Protein AF-A0A924KLZ0-F1 (afdb_monomer_lite)

Foldseek 3Di:
DDDPDPQQFCLVVLLCCVCVVVQFDSQLSVVQCVVQGRQLRVQLVVLVVVVVVVLVPDDPVVVVVDDSSVSSLRSQLVVLVVCVVPAVVVVHQPPHSNVLSSLLSCQVVLVVVCVPPVPVSVVSPPPVCVRPPCSNVVGGD

Structure (mmCIF, N/CA/C/O backbone):
data_AF-A0A924KLZ0-F1
#
_entry.id   AF-A0A924KLZ0-F1
#
loop_
_atom_site.group_PDB
_atom_site.id
_atom_site.type_symbol
_atom_site.label_atom_id
_atom_site.label_alt_id
_atom_site.label_comp_id
_atom_site.label_asym_id
_atom_site.label_entity_id
_atom_site.label_seq_id
_atom_site.pdbx_PDB_ins_code
_atom_site.Cartn_x
_atom_site.Cartn_y
_atom_site.Cartn_z
_atom_site.occupancy
_atom_site.B_iso_or_equiv
_atom_site.auth_seq_id
_atom_site.auth_comp_id
_atom_site.auth_asym_id
_atom_site.auth_atom_id
_atom_site.pdbx_PDB_model_num
ATOM 1 N N . MET A 1 1 ? -7.169 -0.833 -34.970 1.00 36.47 1 MET A N 1
ATOM 2 C CA . MET A 1 1 ? -7.835 -1.733 -34.006 1.00 36.47 1 MET A CA 1
ATOM 3 C C . MET A 1 1 ? -6.754 -2.266 -33.076 1.00 36.47 1 MET A C 1
ATOM 5 O O . MET A 1 1 ? -5.981 -3.109 -33.501 1.00 36.47 1 MET A O 1
ATOM 9 N N . PHE A 1 2 ? -6.597 -1.685 -31.884 1.00 41.25 2 PHE A N 1
ATOM 10 C CA . PHE A 1 2 ? -5.582 -2.121 -30.919 1.00 41.25 2 PHE A CA 1
ATOM 11 C C . PHE A 1 2 ? -6.181 -3.226 -30.055 1.00 41.25 2 PHE A C 1
ATOM 13 O O . PHE A 1 2 ? -7.202 -3.014 -29.403 1.00 41.25 2 PHE A O 1
ATOM 20 N N . GLY A 1 3 ? -5.589 -4.417 -30.133 1.00 41.12 3 GLY A N 1
ATOM 21 C CA . GLY A 1 3 ? -6.040 -5.589 -29.400 1.00 41.12 3 GLY A CA 1
ATOM 22 C C . GLY A 1 3 ? -6.076 -5.314 -27.901 1.00 41.12 3 GLY A C 1
ATOM 23 O O . GLY A 1 3 ? -5.118 -4.789 -27.336 1.00 41.12 3 GLY A O 1
ATOM 24 N N . PHE A 1 4 ? -7.189 -5.692 -27.274 1.00 47.84 4 PHE A N 1
ATOM 25 C CA . PHE A 1 4 ? -7.296 -5.894 -25.835 1.00 47.84 4 PHE A CA 1
ATOM 26 C C . PHE A 1 4 ? -6.318 -7.008 -25.436 1.00 47.84 4 PHE A C 1
ATOM 28 O O . PHE A 1 4 ? -6.688 -8.176 -25.327 1.00 47.84 4 PHE A O 1
ATOM 35 N N . GLY A 1 5 ? -5.041 -6.656 -25.281 1.00 52.78 5 GLY A N 1
ATOM 36 C CA . GLY A 1 5 ? -4.083 -7.488 -24.570 1.00 52.78 5 GLY A CA 1
ATOM 37 C C . GLY A 1 5 ? -4.621 -7.692 -23.160 1.00 52.78 5 GLY A C 1
ATOM 38 O O . GLY A 1 5 ? -5.056 -6.727 -22.527 1.00 52.78 5 GLY A O 1
ATOM 39 N N . LYS A 1 6 ? -4.669 -8.947 -22.699 1.00 57.19 6 LYS A N 1
ATOM 40 C CA . LYS A 1 6 ? -5.040 -9.264 -21.315 1.00 57.19 6 LYS A CA 1
ATOM 41 C C . LYS A 1 6 ? -4.269 -8.329 -20.390 1.00 57.19 6 LYS A C 1
ATOM 43 O O . LYS A 1 6 ? -3.055 -8.193 -20.546 1.00 57.19 6 LYS A O 1
ATOM 48 N N . LYS A 1 7 ? -4.982 -7.676 -19.466 1.00 58.88 7 LYS A N 1
ATOM 49 C CA . LYS A 1 7 ? -4.312 -6.897 -18.433 1.00 58.88 7 LYS A CA 1
ATOM 50 C C . LYS A 1 7 ? -3.346 -7.838 -17.702 1.00 58.88 7 LYS A C 1
ATOM 52 O O . LYS A 1 7 ? -3.735 -8.973 -17.412 1.00 58.88 7 LYS A O 1
ATOM 57 N N . PRO A 1 8 ? -2.111 -7.398 -17.471 1.00 63.00 8 PRO A N 1
ATOM 58 C CA . PRO A 1 8 ? -1.143 -8.176 -16.727 1.00 63.00 8 PRO A CA 1
ATOM 59 C C . PRO A 1 8 ? -1.695 -8.437 -15.328 1.00 63.00 8 PRO A C 1
ATOM 61 O O . PRO A 1 8 ? -2.195 -7.520 -14.676 1.00 63.00 8 PRO A O 1
ATOM 64 N N . ASP A 1 9 ? -1.671 -9.701 -14.922 1.00 76.19 9 ASP A N 1
ATOM 65 C CA . ASP A 1 9 ? -2.235 -10.177 -13.665 1.00 76.19 9 ASP A CA 1
ATOM 66 C C . ASP A 1 9 ? -1.101 -10.751 -12.821 1.00 76.19 9 ASP A C 1
ATOM 68 O O . ASP A 1 9 ? -0.681 -11.888 -13.028 1.00 76.19 9 ASP A O 1
ATOM 72 N N . HIS A 1 10 ? -0.602 -9.933 -11.896 1.00 86.31 10 HIS A N 1
ATOM 73 C CA . HIS A 1 10 ? 0.486 -10.291 -10.979 1.00 86.31 10 HIS A CA 1
ATOM 74 C C . HIS A 1 10 ? -0.054 -10.710 -9.608 1.00 86.31 10 HIS A C 1
ATOM 76 O O . HIS A 1 10 ? 0.657 -10.672 -8.608 1.00 86.31 10 HIS A O 1
ATOM 82 N N . PHE A 1 11 ? -1.343 -11.064 -9.525 1.00 88.88 11 PHE A N 1
ATOM 83 C CA . PHE A 1 11 ? -2.020 -11.317 -8.254 1.00 88.88 11 PHE A CA 1
ATOM 84 C C . PHE A 1 11 ? -1.352 -12.428 -7.441 1.00 88.88 11 PHE A C 1
ATOM 86 O O . PHE A 1 11 ? -1.221 -12.279 -6.233 1.00 88.88 11 PHE A O 1
ATOM 93 N N . ALA A 1 12 ? -0.938 -13.526 -8.082 1.00 90.94 12 ALA A N 1
ATOM 94 C CA . ALA A 1 12 ? -0.298 -14.644 -7.389 1.00 90.94 12 ALA A CA 1
ATOM 95 C C . ALA A 1 12 ? 1.040 -14.227 -6.760 1.00 90.94 12 ALA A C 1
ATOM 97 O O . ALA A 1 12 ? 1.240 -14.456 -5.572 1.00 90.94 12 ALA A O 1
ATOM 98 N N . ASP A 1 13 ? 1.888 -13.529 -7.517 1.00 91.31 13 ASP A N 1
ATOM 99 C CA . ASP A 1 13 ? 3.202 -13.075 -7.049 1.00 91.31 13 ASP A CA 1
ATOM 100 C C . ASP A 1 13 ? 3.072 -12.016 -5.942 1.00 91.31 13 ASP A C 1
ATOM 102 O O . ASP A 1 13 ? 3.777 -12.051 -4.935 1.00 91.31 13 ASP A O 1
ATOM 106 N N . LEU A 1 14 ? 2.118 -11.089 -6.084 1.00 92.12 14 LEU A N 1
ATOM 107 C CA . LEU A 1 14 ? 1.805 -10.093 -5.054 1.00 92.12 14 LEU A CA 1
ATOM 108 C C . LEU A 1 14 ? 1.242 -10.742 -3.785 1.00 92.12 14 LEU A C 1
ATOM 110 O O . LEU A 1 14 ? 1.518 -10.276 -2.681 1.00 92.12 14 LEU A O 1
ATOM 114 N N . MET A 1 15 ? 0.449 -11.804 -3.935 1.00 94.69 15 MET A N 1
ATOM 115 C CA . MET A 1 15 ? -0.098 -12.559 -2.813 1.00 94.69 15 MET A CA 1
ATOM 116 C C . MET A 1 15 ? 1.007 -13.321 -2.079 1.00 94.69 15 MET A C 1
ATOM 118 O O . MET A 1 15 ? 1.058 -13.254 -0.855 1.00 94.69 15 MET A O 1
ATOM 122 N N . GLU A 1 16 ? 1.904 -13.991 -2.807 1.00 94.19 16 GLU A N 1
ATOM 123 C CA . GLU A 1 16 ? 3.090 -14.641 -2.239 1.00 94.19 16 GLU A CA 1
ATOM 124 C C . GLU A 1 16 ? 3.957 -13.620 -1.492 1.00 94.19 16 GLU A C 1
ATOM 126 O O . GLU A 1 16 ? 4.309 -13.832 -0.333 1.00 94.19 16 GLU A O 1
ATOM 131 N N . HIS A 1 17 ? 4.234 -12.465 -2.105 1.00 93.94 17 HIS A N 1
ATOM 132 C CA . HIS A 1 17 ? 5.022 -11.407 -1.471 1.00 93.94 17 HIS A CA 1
ATOM 133 C C . HIS A 1 17 ? 4.378 -10.906 -0.173 1.00 93.94 17 HIS A C 1
ATOM 135 O O . HIS A 1 17 ? 5.042 -10.844 0.861 1.00 93.94 17 HIS A O 1
ATOM 141 N N . LEU A 1 18 ? 3.079 -10.596 -0.189 1.00 94.50 18 LEU A N 1
ATOM 142 C CA . LEU A 1 18 ? 2.374 -10.133 1.007 1.00 94.50 18 LEU A CA 1
ATOM 143 C C . LEU A 1 18 ? 2.322 -11.197 2.105 1.00 94.50 18 LEU A C 1
ATOM 145 O O . LEU A 1 18 ? 2.549 -10.880 3.269 1.00 94.50 18 LEU A O 1
ATOM 149 N N . VAL A 1 19 ? 2.009 -12.443 1.757 1.00 95.75 19 VAL A N 1
ATOM 150 C CA . VAL A 1 19 ? 1.768 -13.491 2.752 1.00 95.75 19 VAL A CA 1
ATOM 151 C C . VAL A 1 19 ? 3.066 -14.102 3.255 1.00 95.75 19 VAL A C 1
ATOM 153 O O . VAL A 1 19 ? 3.286 -14.159 4.460 1.00 95.75 19 VAL A O 1
ATOM 156 N N . GLU A 1 20 ? 3.926 -14.560 2.353 1.00 92.81 20 GLU A N 1
ATOM 157 C CA . GLU A 1 20 ? 5.097 -15.356 2.718 1.00 92.81 20 GLU A CA 1
ATOM 158 C C . GLU A 1 20 ? 6.291 -14.485 3.096 1.00 92.81 20 GLU A C 1
ATOM 160 O O . GLU A 1 20 ? 7.034 -14.829 4.013 1.00 92.81 20 GLU A O 1
ATOM 165 N N . ARG A 1 21 ? 6.476 -13.346 2.416 1.00 88.31 21 ARG A N 1
ATOM 166 C CA . ARG A 1 21 ? 7.637 -12.475 2.660 1.00 88.31 21 ARG A CA 1
ATOM 167 C C . ARG A 1 21 ? 7.343 -11.397 3.687 1.00 88.31 21 ARG A C 1
ATOM 169 O O . ARG A 1 21 ? 8.140 -11.200 4.598 1.00 88.31 21 ARG A O 1
ATOM 176 N N . ALA A 1 22 ? 6.211 -10.711 3.548 1.00 90.38 22 ALA A N 1
ATOM 177 C CA . ALA A 1 22 ? 5.818 -9.663 4.484 1.00 90.38 22 ALA A CA 1
ATOM 178 C C . ALA A 1 22 ? 5.084 -10.204 5.725 1.00 90.38 22 ALA A C 1
ATOM 180 O O . ALA A 1 22 ? 4.872 -9.445 6.666 1.00 90.38 22 ALA A O 1
ATOM 181 N N . GLY A 1 23 ? 4.699 -11.487 5.752 1.00 94.62 23 GLY A N 1
ATOM 182 C CA . GLY A 1 23 ? 4.027 -12.117 6.898 1.00 94.62 23 GLY A CA 1
ATOM 183 C C . GLY A 1 23 ? 2.570 -11.683 7.080 1.00 94.62 23 GLY A C 1
ATOM 184 O O . GLY A 1 23 ? 2.014 -11.790 8.171 1.00 94.62 23 GLY A O 1
ATOM 185 N N . MET A 1 24 ? 1.941 -11.115 6.049 1.00 97.31 24 MET A N 1
ATOM 186 C CA . MET A 1 24 ? 0.565 -10.635 6.121 1.00 97.31 24 MET A CA 1
ATOM 187 C C . MET A 1 24 ? -0.400 -11.819 6.090 1.00 97.31 24 MET A C 1
ATOM 189 O O . MET A 1 24 ? -0.347 -12.675 5.209 1.00 97.31 24 MET A O 1
ATOM 193 N N . ARG A 1 25 ? -1.366 -11.862 7.004 1.00 98.00 25 ARG A N 1
ATOM 194 C CA . ARG A 1 25 ? -2.374 -12.926 6.995 1.00 98.00 25 ARG A CA 1
ATOM 195 C C . ARG A 1 25 ? -3.183 -12.866 5.702 1.00 98.00 25 ARG A C 1
ATOM 197 O O . ARG A 1 25 ? -3.683 -11.808 5.307 1.00 98.00 25 ARG A O 1
ATOM 204 N N . SER A 1 26 ? -3.404 -14.030 5.092 1.00 97.12 26 SER A N 1
ATOM 205 C CA . SER A 1 26 ? -3.993 -14.156 3.752 1.00 97.12 26 SER A CA 1
ATOM 206 C C . SER A 1 26 ? -5.352 -13.467 3.598 1.00 97.12 26 SER A C 1
ATOM 208 O O . SER A 1 26 ? -5.660 -12.972 2.520 1.00 97.12 26 SER A O 1
ATOM 210 N N . ARG A 1 27 ? -6.155 -13.382 4.668 1.00 97.50 27 ARG A N 1
ATOM 211 C CA . ARG A 1 27 ? -7.441 -12.663 4.671 1.00 97.50 27 ARG A CA 1
ATOM 212 C C . ARG A 1 27 ? -7.281 -11.194 4.259 1.00 97.50 27 ARG A C 1
ATOM 214 O O . ARG A 1 27 ? -8.018 -10.725 3.397 1.00 97.50 27 ARG A O 1
ATOM 221 N N . TYR A 1 28 ? -6.319 -10.488 4.848 1.00 98.00 28 TYR A N 1
ATOM 222 C CA . TYR A 1 28 ? -6.104 -9.062 4.591 1.00 98.00 28 TYR A CA 1
ATOM 223 C C . TYR A 1 28 ? -5.379 -8.832 3.265 1.00 98.00 28 TYR A C 1
ATOM 225 O O . TYR A 1 28 ? -5.770 -7.946 2.505 1.00 98.00 28 TYR A O 1
ATOM 233 N N . ALA A 1 29 ? -4.386 -9.672 2.949 1.00 97.31 29 ALA A N 1
ATOM 234 C CA . ALA A 1 29 ? -3.696 -9.631 1.661 1.00 97.31 29 ALA A CA 1
ATOM 235 C C . ALA A 1 29 ? -4.679 -9.844 0.496 1.00 97.31 29 ALA A C 1
ATOM 237 O O . ALA A 1 29 ? -4.739 -9.039 -0.432 1.00 97.31 29 ALA A O 1
ATOM 238 N N . SER A 1 30 ? -5.526 -10.874 0.589 1.00 97.12 30 SER A N 1
ATOM 239 C CA . SER A 1 30 ? -6.543 -11.168 -0.421 1.00 97.12 30 SER A CA 1
ATOM 240 C C . SER A 1 30 ? -7.574 -10.047 -0.534 1.00 97.12 30 SER A C 1
ATOM 242 O O . SER A 1 30 ? -7.875 -9.630 -1.649 1.00 97.12 30 SER A O 1
ATOM 244 N N . ALA A 1 31 ? -8.077 -9.512 0.585 1.00 97.81 31 ALA A N 1
ATOM 245 C CA . ALA A 1 31 ? -9.031 -8.405 0.560 1.00 97.81 31 ALA A CA 1
ATOM 246 C C . ALA A 1 31 ? -8.467 -7.183 -0.184 1.00 97.81 31 ALA A C 1
ATOM 248 O O . ALA A 1 31 ? -9.128 -6.641 -1.071 1.00 97.81 31 ALA A O 1
ATOM 249 N N . PHE A 1 32 ? -7.230 -6.788 0.129 1.00 98.00 32 PHE A N 1
ATOM 250 C CA . PHE A 1 32 ? -6.551 -5.676 -0.532 1.00 98.00 32 PHE A CA 1
ATOM 251 C C . PHE A 1 32 ? -6.328 -5.928 -2.024 1.00 98.00 32 PHE A C 1
ATOM 253 O O . PHE A 1 32 ? -6.711 -5.107 -2.858 1.00 98.00 32 PHE A O 1
ATOM 260 N N . LEU A 1 33 ? -5.745 -7.078 -2.37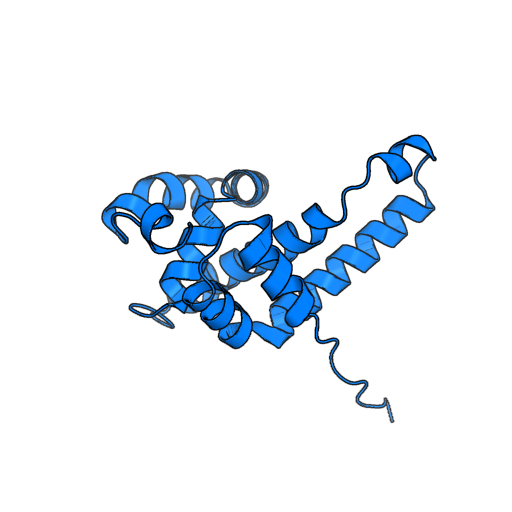4 1.00 96.44 33 LEU A N 1
ATOM 261 C CA . LEU A 1 33 ? -5.441 -7.393 -3.766 1.00 96.44 33 LEU A CA 1
ATOM 262 C C . LEU A 1 33 ? -6.705 -7.587 -4.601 1.00 96.44 33 LEU A C 1
ATOM 264 O O . LEU A 1 33 ? -6.696 -7.243 -5.773 1.00 96.44 33 LEU A O 1
ATOM 268 N N . LEU A 1 34 ? -7.805 -8.097 -4.041 1.00 95.94 34 LEU A N 1
ATOM 269 C CA . LEU A 1 34 ? -9.074 -8.202 -4.766 1.00 95.94 34 LEU A CA 1
ATOM 270 C C . LEU A 1 34 ? -9.713 -6.830 -4.995 1.00 95.94 34 LEU A C 1
ATOM 272 O O . LEU A 1 34 ? -10.264 -6.598 -6.070 1.00 95.94 34 LEU A O 1
ATOM 276 N N . ALA A 1 35 ? -9.614 -5.918 -4.023 1.00 96.75 35 ALA A N 1
ATOM 277 C CA . ALA A 1 35 ? -10.123 -4.556 -4.166 1.00 96.75 35 ALA A CA 1
ATOM 278 C C . ALA A 1 35 ? -9.348 -3.748 -5.222 1.00 96.75 35 ALA A C 1
ATOM 280 O O . ALA A 1 35 ? -9.947 -2.937 -5.926 1.00 96.75 35 ALA A O 1
ATOM 281 N N . TYR A 1 36 ? -8.040 -3.996 -5.364 1.00 96.06 36 TYR A N 1
ATOM 282 C CA . TYR A 1 36 ? -7.142 -3.178 -6.188 1.00 96.06 36 TYR A CA 1
ATOM 283 C C . TYR A 1 36 ? -6.355 -3.949 -7.254 1.00 96.06 36 TYR A C 1
ATOM 285 O O . TYR A 1 36 ? -5.320 -3.475 -7.723 1.00 96.06 36 TYR A O 1
ATOM 293 N N . LYS A 1 37 ? -6.835 -5.128 -7.656 1.00 90.88 37 LYS A N 1
ATOM 294 C CA . LYS A 1 37 ? -6.107 -6.094 -8.497 1.00 90.88 37 LYS A CA 1
ATOM 295 C C . LYS A 1 37 ? -5.419 -5.470 -9.712 1.00 90.88 37 LYS A C 1
ATOM 297 O O . LYS A 1 37 ? -4.212 -5.629 -9.906 1.00 90.88 37 LYS A O 1
ATOM 302 N N . ASP A 1 38 ? -6.202 -4.759 -10.517 1.00 90.88 38 ASP A N 1
ATOM 303 C CA . ASP A 1 38 ? -5.734 -4.152 -11.762 1.00 90.88 38 ASP A CA 1
ATOM 304 C C . ASP A 1 38 ? -4.737 -3.013 -11.497 1.00 90.88 38 ASP A C 1
ATOM 306 O O . ASP A 1 38 ? -3.749 -2.872 -12.219 1.00 90.88 38 ASP A O 1
ATOM 310 N N . ASP A 1 39 ? -4.976 -2.212 -10.458 1.00 93.69 39 ASP A N 1
ATOM 311 C CA . ASP A 1 39 ? -4.162 -1.035 -10.153 1.00 93.69 39 ASP A CA 1
ATOM 312 C C . ASP A 1 39 ? -2.799 -1.419 -9.570 1.00 93.69 39 ASP A C 1
ATOM 314 O O . ASP A 1 39 ? -1.778 -0.873 -9.995 1.00 93.69 39 ASP A O 1
ATOM 318 N N . VAL A 1 40 ? -2.752 -2.385 -8.643 1.00 92.94 40 VAL A N 1
ATOM 319 C CA . VAL A 1 40 ? -1.480 -2.879 -8.085 1.00 92.94 40 VAL A CA 1
ATOM 320 C C . VAL A 1 40 ? -0.652 -3.544 -9.181 1.00 92.94 40 VAL A C 1
ATOM 322 O O . VAL A 1 40 ? 0.534 -3.243 -9.314 1.00 92.94 40 VAL A O 1
ATOM 325 N N . SER A 1 41 ? -1.275 -4.379 -10.020 1.00 90.62 41 SER A N 1
ATOM 326 C CA . SER A 1 41 ? -0.578 -5.049 -11.126 1.00 90.62 41 SER A CA 1
ATOM 327 C C . SER A 1 41 ? 0.009 -4.039 -12.114 1.00 90.62 41 SER A C 1
ATOM 329 O O . SER A 1 41 ? 1.154 -4.176 -12.540 1.00 90.62 41 SER A O 1
ATOM 331 N N . LYS A 1 42 ? -0.732 -2.969 -12.430 1.00 91.50 42 LYS A N 1
ATOM 332 C CA . LYS A 1 42 ? -0.235 -1.888 -13.287 1.00 91.50 42 LYS A CA 1
ATOM 333 C C . LYS A 1 42 ? 0.964 -1.164 -12.666 1.00 91.50 42 LYS A C 1
ATOM 335 O O . LYS A 1 42 ? 1.943 -0.906 -13.363 1.00 91.50 42 LYS A O 1
ATOM 340 N N . ARG A 1 43 ? 0.912 -0.849 -11.369 1.00 91.44 43 ARG A N 1
ATOM 341 C CA . ARG A 1 43 ? 2.028 -0.198 -10.657 1.00 91.44 43 ARG A CA 1
ATOM 342 C C . ARG A 1 43 ? 3.268 -1.075 -10.610 1.00 91.44 43 ARG A C 1
ATOM 344 O O . ARG A 1 43 ? 4.367 -0.558 -10.789 1.00 91.44 43 ARG A O 1
ATOM 351 N N . PHE A 1 44 ? 3.086 -2.377 -10.404 1.00 92.25 44 PHE A N 1
ATOM 352 C CA . PHE A 1 44 ? 4.173 -3.344 -10.447 1.00 92.25 44 PHE A CA 1
ATOM 353 C C . PHE A 1 44 ? 4.870 -3.312 -11.809 1.00 92.25 44 PHE A C 1
ATOM 355 O O . PHE A 1 44 ? 6.078 -3.115 -11.871 1.00 92.25 44 PHE A O 1
ATOM 362 N N . GLU A 1 45 ? 4.118 -3.367 -12.910 1.00 90.88 45 GLU A N 1
ATOM 363 C CA . GLU A 1 45 ? 4.717 -3.263 -14.243 1.00 90.88 45 GLU A CA 1
ATOM 364 C C . GLU A 1 45 ? 5.444 -1.946 -14.501 1.00 90.88 45 GLU A C 1
ATOM 366 O O . GLU A 1 45 ? 6.495 -1.931 -15.141 1.00 90.88 45 GLU A O 1
ATOM 371 N N . GLU A 1 46 ? 4.863 -0.827 -14.068 1.00 89.06 46 GLU A N 1
ATOM 372 C CA . GLU A 1 46 ? 5.492 0.485 -14.207 1.00 89.06 46 GLU A CA 1
ATOM 373 C C . GLU A 1 46 ? 6.811 0.542 -13.427 1.00 89.06 46 GLU A C 1
ATOM 375 O O . GLU A 1 46 ? 7.799 1.075 -13.939 1.00 89.06 46 GLU A O 1
ATOM 380 N N . GLY A 1 47 ? 6.845 -0.042 -12.226 1.00 87.00 47 GLY A N 1
ATOM 381 C CA . GLY A 1 47 ? 8.053 -0.196 -11.421 1.00 87.00 47 GLY A CA 1
ATOM 382 C C . GLY A 1 47 ? 9.097 -1.076 -12.107 1.00 87.00 47 GLY A C 1
ATOM 383 O O . GLY A 1 47 ? 10.236 -0.643 -12.274 1.00 87.00 47 GLY A O 1
ATOM 384 N N . THR A 1 48 ? 8.697 -2.250 -12.597 1.00 88.88 48 THR A N 1
ATOM 385 C CA . THR A 1 48 ? 9.574 -3.181 -13.321 1.00 88.88 48 THR A CA 1
ATOM 386 C C . THR A 1 48 ? 10.176 -2.536 -14.565 1.00 88.88 48 THR A C 1
ATOM 388 O O . THR A 1 48 ? 11.393 -2.531 -14.719 1.00 88.88 48 THR A O 1
ATOM 391 N N . LYS A 1 49 ? 9.364 -1.883 -15.406 1.00 88.81 49 LYS A N 1
ATOM 392 C CA . LYS A 1 49 ? 9.848 -1.190 -16.615 1.00 88.81 49 LYS A CA 1
ATOM 393 C C . LYS A 1 49 ? 10.859 -0.088 -16.284 1.00 88.81 49 LYS A C 1
ATOM 395 O O . LYS A 1 49 ? 11.854 0.072 -16.990 1.00 88.81 49 LYS A O 1
ATOM 400 N N . ARG A 1 50 ? 10.630 0.682 -15.214 1.00 85.06 50 ARG A N 1
ATOM 401 C CA . ARG A 1 50 ? 11.575 1.722 -14.762 1.00 85.06 50 ARG A CA 1
ATOM 402 C C . ARG A 1 50 ? 12.870 1.125 -14.220 1.00 85.06 50 ARG A C 1
ATOM 404 O O . ARG A 1 50 ? 13.946 1.659 -14.497 1.00 85.06 50 ARG A O 1
ATOM 411 N N . ALA A 1 51 ? 12.772 0.031 -13.469 1.00 85.75 51 ALA A N 1
ATOM 412 C CA . ALA A 1 51 ? 13.930 -0.690 -12.963 1.00 85.75 51 ALA A CA 1
ATOM 413 C C . ALA A 1 51 ? 14.769 -1.250 -14.119 1.00 85.75 51 ALA A C 1
ATOM 415 O O . ALA A 1 51 ? 15.963 -0.985 -14.174 1.00 85.75 51 ALA A O 1
ATOM 416 N N . GLU A 1 52 ? 14.152 -1.912 -15.099 1.00 85.44 52 GLU A N 1
ATOM 417 C CA . GLU A 1 52 ? 14.827 -2.428 -16.298 1.00 85.44 52 GLU A CA 1
ATOM 418 C C . GLU A 1 52 ? 15.574 -1.331 -17.066 1.00 85.44 52 GLU A C 1
ATOM 420 O O . GLU A 1 52 ? 16.742 -1.503 -17.414 1.00 85.44 52 GLU A O 1
ATOM 425 N N . GLN A 1 53 ? 14.940 -0.174 -17.285 1.00 85.94 53 GLN A N 1
ATOM 426 C CA . GLN A 1 53 ? 15.576 0.970 -17.952 1.00 85.94 53 GLN A CA 1
ATOM 427 C C . GLN A 1 53 ? 16.776 1.505 -17.167 1.00 85.94 53 GLN A C 1
ATOM 429 O O . GLN A 1 53 ? 17.803 1.848 -17.752 1.00 85.94 53 GLN A O 1
ATOM 434 N N . THR A 1 54 ? 16.657 1.553 -15.840 1.00 83.50 54 THR A N 1
ATOM 435 C CA . THR A 1 54 ? 17.731 2.006 -14.952 1.00 83.50 54 THR A CA 1
ATOM 436 C C . THR A 1 54 ? 18.889 1.006 -14.955 1.00 83.50 54 THR A C 1
ATOM 438 O O . THR A 1 54 ? 20.049 1.399 -15.068 1.00 83.50 54 THR A O 1
ATOM 441 N N . LEU A 1 55 ? 18.585 -0.293 -14.903 1.00 85.19 55 LEU A N 1
ATOM 442 C CA . LEU A 1 55 ? 19.562 -1.380 -14.902 1.00 85.19 55 LEU A CA 1
ATOM 443 C C . LEU A 1 55 ? 20.296 -1.515 -16.237 1.00 85.19 55 LEU A C 1
ATOM 445 O O . LEU A 1 55 ? 21.492 -1.810 -16.233 1.00 85.19 55 LEU A O 1
ATOM 449 N N . ALA A 1 56 ? 19.629 -1.244 -17.362 1.00 83.19 56 ALA A N 1
ATOM 450 C CA . ALA A 1 56 ? 20.247 -1.248 -18.687 1.00 83.19 56 ALA A CA 1
ATOM 451 C C . ALA A 1 56 ? 21.407 -0.240 -18.807 1.00 83.19 56 ALA A C 1
ATOM 453 O O . ALA A 1 56 ? 22.359 -0.485 -19.546 1.00 83.19 56 ALA A O 1
ATOM 454 N N . GLY A 1 57 ? 21.348 0.871 -18.063 1.00 80.38 57 GLY A N 1
ATOM 455 C CA . GLY A 1 57 ? 22.425 1.862 -17.963 1.00 80.38 57 GLY A CA 1
ATOM 456 C C . GLY A 1 57 ? 23.344 1.693 -16.747 1.00 80.38 57 GLY A C 1
ATOM 457 O O . GLY A 1 57 ? 24.283 2.473 -16.587 1.00 80.38 57 GLY A O 1
ATOM 458 N N . ALA A 1 58 ? 23.079 0.719 -15.874 1.00 84.62 58 ALA A N 1
ATOM 459 C CA . ALA A 1 58 ? 23.785 0.555 -14.610 1.00 84.62 58 ALA A CA 1
ATOM 460 C C . ALA A 1 58 ? 25.082 -0.255 -14.757 1.00 84.62 58 ALA A C 1
ATOM 462 O O . ALA A 1 58 ? 25.229 -1.116 -15.625 1.00 84.62 58 ALA A O 1
ATOM 463 N N . SER A 1 59 ? 26.027 -0.013 -13.849 1.00 87.25 59 SER A N 1
ATOM 464 C CA . SER A 1 59 ? 27.222 -0.850 -13.723 1.00 87.25 59 SER A CA 1
ATOM 465 C C . SER A 1 59 ? 26.862 -2.276 -13.285 1.00 87.25 59 SER A C 1
ATOM 467 O O . SER A 1 59 ? 25.850 -2.512 -12.623 1.00 87.25 59 SER A O 1
ATOM 469 N N . ARG A 1 60 ? 27.742 -3.242 -13.570 1.00 78.81 60 ARG A N 1
ATOM 470 C CA . ARG A 1 60 ? 27.553 -4.645 -13.162 1.00 78.81 60 ARG A CA 1
ATOM 471 C C . ARG A 1 60 ? 27.359 -4.808 -11.648 1.00 78.81 60 ARG A C 1
ATOM 473 O O . ARG A 1 60 ? 26.560 -5.635 -11.230 1.00 78.81 60 ARG A O 1
ATOM 480 N N . LEU A 1 61 ? 28.047 -4.000 -10.835 1.00 78.12 61 LEU A N 1
ATOM 481 C CA . LEU A 1 61 ? 27.888 -4.004 -9.377 1.00 78.12 61 LEU A CA 1
ATOM 482 C C . LEU A 1 61 ? 26.472 -3.566 -8.966 1.00 78.12 61 LEU A C 1
ATOM 484 O O . LEU A 1 61 ? 25.847 -4.213 -8.136 1.00 78.12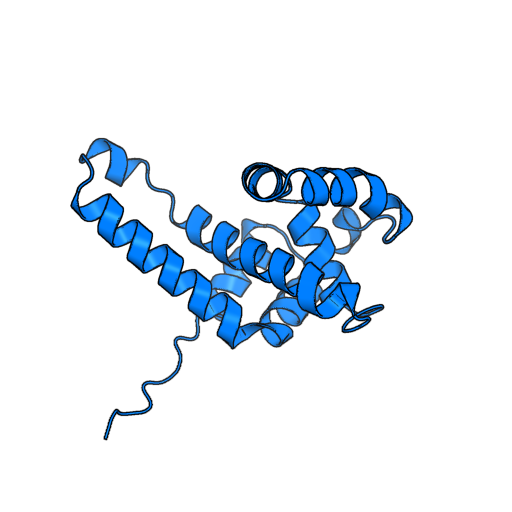 61 LEU A O 1
ATOM 488 N N . GLN A 1 62 ? 25.942 -2.504 -9.578 1.00 79.81 62 GLN A N 1
ATOM 489 C CA . GLN A 1 62 ? 24.584 -2.015 -9.310 1.00 79.81 62 GLN A CA 1
ATOM 490 C C . GLN A 1 62 ? 23.512 -3.026 -9.721 1.00 79.81 62 GLN A C 1
ATOM 492 O O . GLN A 1 62 ? 22.540 -3.199 -8.997 1.00 79.81 62 GLN A O 1
ATOM 497 N N . GLN A 1 63 ? 23.714 -3.741 -10.830 1.00 78.06 63 GLN A N 1
ATOM 498 C CA . GLN A 1 63 ? 22.803 -4.814 -11.235 1.00 78.06 63 GLN A CA 1
ATOM 499 C C . GLN A 1 63 ? 22.785 -5.975 -10.232 1.00 78.06 63 GLN A C 1
ATOM 501 O O . GLN A 1 63 ? 21.727 -6.532 -9.969 1.00 78.06 63 GLN A O 1
ATOM 506 N N . MET A 1 64 ? 23.933 -6.320 -9.636 1.00 76.62 64 MET A N 1
ATOM 507 C CA . MET A 1 64 ? 24.020 -7.379 -8.620 1.00 76.62 64 MET A CA 1
ATOM 508 C C . MET A 1 64 ? 23.420 -6.976 -7.265 1.00 76.62 64 MET A C 1
ATOM 510 O O . MET A 1 64 ? 23.051 -7.852 -6.491 1.00 76.62 64 MET A O 1
ATOM 514 N N . MET A 1 65 ? 23.335 -5.676 -6.973 1.00 79.88 65 MET A N 1
ATOM 515 C CA . MET A 1 65 ? 22.723 -5.152 -5.744 1.00 79.88 65 MET A CA 1
ATOM 516 C C . MET A 1 65 ? 21.219 -4.889 -5.880 1.00 79.88 65 MET A C 1
ATOM 518 O O . MET A 1 65 ? 20.575 -4.553 -4.891 1.00 79.88 65 MET A O 1
ATOM 522 N N . PHE A 1 66 ? 20.658 -5.005 -7.086 1.00 81.81 66 PHE A N 1
ATOM 523 C CA . PHE A 1 66 ? 19.239 -4.773 -7.310 1.00 81.81 66 PHE A CA 1
ATOM 524 C C . PHE A 1 66 ? 18.395 -5.839 -6.612 1.00 81.81 66 PHE A C 1
ATOM 526 O O . PHE A 1 66 ? 18.579 -7.034 -6.850 1.00 81.81 66 PHE A O 1
ATOM 533 N N . ASN A 1 67 ? 17.442 -5.402 -5.791 1.00 82.38 67 ASN A N 1
ATOM 534 C CA . ASN A 1 67 ? 16.503 -6.287 -5.127 1.00 82.3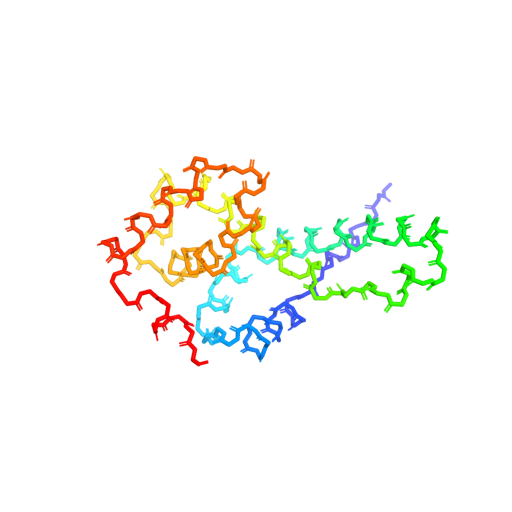8 67 ASN A CA 1
ATOM 535 C C . ASN A 1 67 ? 15.106 -6.164 -5.764 1.00 82.38 67 ASN A C 1
ATOM 537 O O . ASN A 1 67 ? 14.421 -5.164 -5.551 1.00 82.38 67 ASN A O 1
ATOM 541 N N . PRO A 1 68 ? 14.632 -7.190 -6.497 1.00 78.38 68 PRO A N 1
ATOM 542 C CA . PRO A 1 68 ? 13.299 -7.176 -7.091 1.00 78.38 68 PRO A CA 1
ATOM 543 C C . PRO A 1 68 ? 12.159 -7.008 -6.077 1.00 78.38 68 PRO A C 1
ATOM 545 O O . PRO A 1 68 ? 11.089 -6.545 -6.466 1.00 78.38 68 PRO A O 1
ATOM 548 N N . SER A 1 69 ? 12.362 -7.357 -4.795 1.00 82.88 69 SER A N 1
ATOM 549 C CA . SER A 1 69 ? 11.326 -7.202 -3.761 1.00 82.88 69 SER A CA 1
ATOM 550 C C . SER A 1 69 ? 10.911 -5.743 -3.560 1.00 82.88 69 SER A C 1
ATOM 552 O O . SER A 1 69 ? 9.750 -5.482 -3.262 1.00 82.88 69 SER A O 1
ATOM 554 N N . GLU A 1 70 ? 11.815 -4.792 -3.813 1.00 85.50 70 GLU A N 1
ATOM 555 C CA . GLU A 1 70 ? 11.530 -3.359 -3.693 1.00 85.50 70 GLU A CA 1
ATOM 556 C C . GLU A 1 70 ? 10.449 -2.899 -4.680 1.00 85.50 70 GLU A C 1
ATOM 558 O O . GLU A 1 70 ? 9.680 -1.988 -4.374 1.00 85.50 70 GLU A O 1
ATOM 563 N N . ILE A 1 71 ? 10.334 -3.546 -5.850 1.00 90.06 71 ILE A N 1
ATOM 564 C CA . ILE A 1 71 ? 9.265 -3.234 -6.811 1.00 90.06 71 ILE A CA 1
ATOM 565 C C . ILE A 1 71 ? 7.904 -3.648 -6.243 1.00 90.06 71 ILE A C 1
ATOM 567 O O . ILE A 1 71 ? 6.928 -2.905 -6.388 1.00 90.06 71 ILE A O 1
ATOM 571 N N . TYR A 1 72 ? 7.830 -4.818 -5.601 1.00 92.19 72 TYR A N 1
ATOM 572 C CA . TYR A 1 72 ? 6.596 -5.300 -4.983 1.00 92.19 72 TYR A CA 1
ATOM 573 C C . TYR A 1 72 ? 6.161 -4.364 -3.855 1.00 92.19 72 TYR A C 1
ATOM 575 O O . TYR A 1 72 ? 5.025 -3.883 -3.873 1.00 92.19 72 TYR A O 1
ATOM 583 N N . ASP A 1 73 ? 7.079 -4.035 -2.941 1.00 92.12 73 ASP A N 1
ATOM 584 C CA . ASP A 1 73 ? 6.814 -3.110 -1.834 1.00 92.12 73 ASP A CA 1
ATOM 585 C C . ASP A 1 73 ? 6.358 -1.745 -2.354 1.00 92.12 73 ASP A C 1
ATOM 587 O O . ASP A 1 73 ? 5.330 -1.220 -1.922 1.00 92.12 73 ASP A O 1
ATOM 591 N N . PHE A 1 74 ? 7.045 -1.202 -3.362 1.00 90.88 74 PHE A N 1
ATOM 592 C CA . PHE A 1 74 ? 6.644 0.053 -3.988 1.00 90.88 74 PHE A CA 1
ATOM 593 C C . PHE A 1 74 ? 5.225 -0.013 -4.566 1.00 90.88 74 PHE A C 1
ATOM 595 O O . PHE A 1 74 ? 4.417 0.882 -4.311 1.00 90.88 74 PHE A O 1
ATOM 602 N N . ALA A 1 75 ? 4.896 -1.050 -5.341 1.00 94.00 75 ALA A N 1
ATOM 603 C CA . ALA A 1 75 ? 3.589 -1.170 -5.985 1.00 94.00 75 ALA A CA 1
ATOM 604 C C . ALA A 1 75 ? 2.450 -1.257 -4.958 1.00 94.00 75 ALA A C 1
ATOM 606 O O . ALA A 1 75 ? 1.431 -0.569 -5.094 1.00 94.00 75 ALA A O 1
ATOM 607 N N . ILE A 1 76 ? 2.648 -2.067 -3.918 1.00 95.44 76 ILE A N 1
ATOM 608 C CA . ILE A 1 76 ? 1.692 -2.288 -2.833 1.00 95.44 76 ILE A CA 1
ATOM 609 C C . ILE A 1 76 ? 1.500 -1.006 -2.020 1.00 95.44 76 ILE A C 1
ATOM 611 O O . ILE A 1 76 ? 0.365 -0.567 -1.826 1.00 95.44 76 ILE A O 1
ATOM 615 N N . VAL A 1 77 ? 2.588 -0.355 -1.603 1.00 95.25 77 VAL A N 1
ATOM 616 C CA . VAL A 1 77 ? 2.533 0.862 -0.780 1.00 95.25 77 VAL A CA 1
ATOM 617 C C . VAL A 1 77 ? 1.976 2.039 -1.571 1.00 95.25 77 VAL A C 1
ATOM 619 O O . VAL A 1 77 ? 1.128 2.772 -1.064 1.00 95.25 77 VAL A O 1
ATOM 622 N N . ALA A 1 78 ? 2.358 2.198 -2.840 1.00 94.69 78 ALA A N 1
ATOM 623 C CA . ALA A 1 78 ? 1.803 3.240 -3.700 1.00 94.69 78 ALA A CA 1
ATOM 624 C C . ALA A 1 78 ? 0.289 3.063 -3.909 1.00 94.69 78 ALA A C 1
ATOM 626 O O . ALA A 1 78 ? -0.455 4.052 -3.981 1.00 94.69 78 ALA A O 1
ATOM 627 N N . GLN A 1 79 ? -0.190 1.817 -3.980 1.00 96.75 79 GLN A N 1
ATOM 628 C CA . GLN A 1 79 ? -1.623 1.564 -4.027 1.00 96.75 79 GLN A CA 1
ATOM 629 C C . GLN A 1 79 ? -2.296 1.785 -2.671 1.00 96.75 79 GLN A C 1
ATOM 631 O O . GLN A 1 79 ? -3.341 2.426 -2.647 1.00 96.75 79 GLN A O 1
ATOM 636 N N . ALA A 1 80 ? -1.711 1.345 -1.555 1.00 97.25 80 ALA A N 1
ATOM 637 C CA . ALA A 1 80 ? -2.248 1.610 -0.218 1.00 97.25 80 ALA A CA 1
ATOM 638 C C . ALA A 1 80 ? -2.365 3.121 0.048 1.00 97.25 80 ALA A C 1
ATOM 640 O O . ALA A 1 80 ? -3.394 3.594 0.527 1.00 97.25 80 ALA A O 1
ATOM 641 N N . TYR A 1 81 ? -1.363 3.900 -0.367 1.00 96.75 81 TYR A N 1
ATOM 642 C CA . TYR A 1 81 ? -1.375 5.363 -0.305 1.00 96.75 81 TYR A CA 1
ATOM 643 C C . TYR A 1 81 ? -2.557 5.943 -1.089 1.00 96.75 81 TYR A C 1
ATOM 645 O O . TYR A 1 81 ? -3.304 6.796 -0.605 1.00 96.75 81 TYR A O 1
ATOM 653 N N . THR A 1 82 ? -2.763 5.433 -2.304 1.00 96.19 82 THR A N 1
ATOM 654 C CA . THR A 1 82 ? -3.865 5.859 -3.171 1.00 96.19 82 THR A CA 1
ATOM 655 C C . THR A 1 82 ? -5.222 5.477 -2.580 1.00 96.19 82 THR A C 1
ATOM 657 O O . THR A 1 82 ? -6.110 6.327 -2.523 1.00 96.19 82 THR A O 1
ATOM 660 N N . GLY A 1 83 ? -5.368 4.247 -2.081 1.00 97.06 83 GLY A N 1
ATOM 661 C CA . GLY A 1 83 ? -6.574 3.763 -1.411 1.00 97.06 83 GLY A CA 1
ATOM 662 C C . GLY A 1 83 ? -6.903 4.584 -0.166 1.00 97.06 83 GLY A C 1
ATOM 663 O O . GLY A 1 83 ? -8.048 4.981 0.034 1.00 97.06 83 GLY A O 1
ATOM 664 N N . TYR A 1 84 ? -5.900 4.970 0.625 1.00 96.19 84 TYR A N 1
ATOM 665 C CA . TYR A 1 84 ? -6.116 5.883 1.744 1.00 96.19 84 TYR A CA 1
ATOM 666 C C . TYR A 1 84 ? -6.679 7.234 1.278 1.00 96.19 84 TYR A C 1
ATOM 668 O O . TYR A 1 84 ? -7.720 7.686 1.764 1.00 96.19 84 TYR A O 1
ATOM 676 N N . LEU A 1 85 ? -6.023 7.878 0.307 1.00 95.50 85 LEU A N 1
ATOM 677 C CA . LEU A 1 85 ? -6.410 9.217 -0.136 1.00 95.50 85 LEU A CA 1
ATOM 678 C C . LEU A 1 85 ? -7.753 9.265 -0.867 1.00 95.50 85 LEU A C 1
ATOM 680 O O . LEU A 1 85 ? -8.501 10.235 -0.716 1.00 95.50 85 LEU A O 1
ATOM 684 N N . GLN A 1 86 ? -8.027 8.265 -1.699 1.00 96.25 86 GLN A N 1
ATOM 685 C CA . GLN A 1 86 ? -9.161 8.277 -2.618 1.00 96.25 86 GLN A CA 1
ATOM 686 C C . GLN A 1 86 ? -10.358 7.485 -2.097 1.00 96.25 86 GLN A C 1
ATOM 688 O O . GLN A 1 86 ? -11.485 7.792 -2.494 1.00 96.25 86 GLN A O 1
ATOM 693 N N . ASP A 1 87 ? -10.145 6.514 -1.206 1.00 96.81 87 ASP A N 1
ATOM 694 C CA . ASP A 1 87 ? -11.199 5.617 -0.732 1.00 96.81 87 ASP A CA 1
ATOM 695 C C . ASP A 1 87 ? -11.481 5.810 0.751 1.00 96.81 87 ASP A C 1
ATOM 697 O O . ASP A 1 87 ? -12.574 6.279 1.082 1.00 96.81 87 ASP A O 1
ATOM 701 N N . LEU A 1 88 ? -10.504 5.555 1.629 1.00 95.00 88 LEU A N 1
ATOM 702 C CA . LEU A 1 88 ? -10.724 5.629 3.080 1.00 95.00 88 LEU A CA 1
ATOM 703 C C . LEU A 1 88 ? -11.146 7.032 3.520 1.00 95.00 88 LEU A C 1
ATOM 705 O O . LEU A 1 88 ? -12.152 7.193 4.209 1.00 95.00 88 LEU A O 1
ATOM 709 N N . ARG A 1 89 ? -10.466 8.078 3.031 1.00 93.44 89 ARG A N 1
ATOM 710 C CA . ARG A 1 89 ? -10.842 9.477 3.315 1.00 93.44 89 ARG A CA 1
ATOM 711 C C . ARG A 1 89 ? -12.243 9.860 2.833 1.00 93.44 89 ARG A C 1
ATOM 713 O O . ARG A 1 89 ? -12.766 10.886 3.260 1.00 93.44 89 ARG A O 1
ATOM 720 N N . ARG A 1 90 ? -12.838 9.078 1.930 1.00 95.81 90 ARG A N 1
ATOM 721 C CA . ARG A 1 90 ? -14.200 9.274 1.412 1.00 95.81 90 ARG A CA 1
ATOM 722 C C . ARG A 1 90 ? -15.213 8.308 2.035 1.00 95.81 90 ARG A C 1
ATOM 724 O O . ARG A 1 90 ? -16.346 8.251 1.569 1.00 95.81 90 ARG A O 1
ATOM 731 N N . GLY A 1 91 ? -14.815 7.547 3.054 1.00 95.44 91 GLY A N 1
ATOM 732 C CA . GLY A 1 91 ? -15.668 6.578 3.742 1.00 95.44 91 GLY A CA 1
ATOM 733 C C . GLY A 1 91 ? -15.835 5.241 3.015 1.00 95.44 91 GLY A C 1
ATOM 734 O O . GLY A 1 91 ? -16.624 4.408 3.454 1.00 95.44 91 GLY A O 1
ATOM 735 N N . ARG A 1 92 ? -15.118 5.001 1.909 1.00 96.75 92 ARG A N 1
ATOM 736 C CA . ARG A 1 92 ? -15.129 3.693 1.234 1.00 96.75 92 ARG A CA 1
ATOM 737 C C . ARG A 1 92 ? -14.228 2.722 1.989 1.00 96.75 92 ARG A C 1
ATOM 739 O O . ARG A 1 92 ? -13.207 3.138 2.513 1.00 96.75 92 ARG A O 1
ATOM 746 N N . HIS A 1 93 ? -14.604 1.444 2.027 1.00 96.62 93 HIS A N 1
ATOM 747 C CA . HIS A 1 93 ? -13.879 0.364 2.716 1.00 96.62 93 HIS A CA 1
ATOM 748 C C . HIS A 1 93 ? -13.730 0.494 4.245 1.00 96.62 93 HIS A C 1
ATOM 750 O O . HIS A 1 93 ? -13.192 -0.424 4.862 1.00 96.62 93 HIS A O 1
ATOM 756 N N . VAL A 1 94 ? -14.251 1.554 4.869 1.00 94.62 94 VAL A N 1
ATOM 757 C CA . VAL A 1 94 ? -14.244 1.717 6.332 1.00 94.62 94 VAL A CA 1
ATOM 758 C C . VAL A 1 94 ? -15.002 0.566 7.002 1.00 94.62 94 VAL A C 1
ATOM 760 O O . VAL A 1 94 ? -16.088 0.184 6.565 1.00 94.62 94 VAL A O 1
ATOM 763 N N . GLY A 1 95 ? -14.418 -0.001 8.054 1.00 94.38 95 GLY A N 1
ATOM 764 C CA . GLY A 1 95 ? -14.913 -1.165 8.783 1.00 94.38 95 GLY A CA 1
ATOM 765 C C . GLY A 1 95 ? -14.667 -2.508 8.089 1.00 94.38 95 GLY A C 1
ATOM 766 O O . GLY A 1 95 ? -15.241 -3.510 8.511 1.00 94.38 95 GLY A O 1
ATOM 767 N N . THR A 1 96 ? -13.854 -2.559 7.026 1.00 97.38 96 THR A N 1
ATOM 768 C CA . THR A 1 96 ? -13.610 -3.786 6.241 1.00 97.38 96 THR A CA 1
ATOM 769 C C . THR A 1 96 ? -12.152 -4.233 6.290 1.00 97.38 96 THR A C 1
ATOM 771 O O . THR A 1 96 ? -11.260 -3.449 6.595 1.00 97.38 96 THR A O 1
ATOM 774 N N . ASP A 1 97 ? -11.879 -5.476 5.894 1.00 98.00 97 ASP A N 1
ATOM 775 C CA . ASP A 1 97 ? -10.509 -6.007 5.818 1.00 98.00 97 ASP A CA 1
ATOM 776 C C . ASP A 1 97 ? -9.595 -5.204 4.876 1.00 98.00 97 ASP A C 1
ATOM 778 O O . ASP A 1 97 ? -8.381 -5.186 5.066 1.00 98.00 97 ASP A O 1
ATOM 782 N N . VAL A 1 98 ? -10.168 -4.503 3.891 1.00 98.00 98 VAL A N 1
ATOM 783 C CA . VAL A 1 98 ? -9.419 -3.624 2.981 1.00 98.00 98 VAL A CA 1
ATOM 784 C C . VAL A 1 98 ? -8.869 -2.407 3.727 1.00 98.00 98 VAL A C 1
ATOM 786 O O . VAL A 1 98 ? -7.726 -2.023 3.499 1.00 98.00 98 VAL A O 1
ATOM 789 N N . GLU A 1 99 ? -9.638 -1.822 4.651 1.00 97.81 99 GLU A N 1
ATOM 790 C CA . GLU A 1 99 ? -9.154 -0.721 5.493 1.00 97.81 99 GLU A CA 1
ATOM 791 C C . GLU A 1 99 ? -7.994 -1.175 6.374 1.00 97.81 99 GLU A C 1
ATOM 793 O O . GLU A 1 99 ? -6.953 -0.518 6.399 1.00 97.81 99 GLU A O 1
ATOM 798 N N . TRP A 1 100 ? -8.150 -2.317 7.047 1.00 97.75 100 TRP A N 1
ATOM 799 C CA . TRP A 1 100 ? -7.100 -2.888 7.890 1.00 97.75 100 TRP A CA 1
ATOM 800 C C . TRP A 1 100 ? -5.826 -3.145 7.090 1.00 97.75 100 TRP A C 1
ATOM 802 O O . TRP A 1 100 ? -4.738 -2.798 7.541 1.00 97.75 100 TRP A O 1
ATOM 812 N N . ALA A 1 101 ? -5.956 -3.690 5.880 1.00 97.88 101 ALA A N 1
ATOM 813 C CA . ALA A 1 101 ? -4.825 -3.909 4.996 1.00 97.88 101 ALA A CA 1
ATOM 814 C C . ALA A 1 101 ? -4.138 -2.601 4.577 1.00 97.88 101 ALA A C 1
ATOM 816 O O . ALA A 1 101 ? -2.921 -2.503 4.692 1.00 97.88 101 ALA A O 1
ATOM 817 N N . ILE A 1 102 ? -4.895 -1.584 4.140 1.00 97.69 102 ILE A N 1
ATOM 818 C CA . ILE A 1 102 ? -4.332 -0.279 3.761 1.00 97.69 102 ILE A CA 1
ATOM 819 C C . ILE A 1 102 ? -3.550 0.312 4.933 1.00 97.69 102 ILE A C 1
ATOM 821 O O . ILE A 1 102 ? -2.385 0.662 4.773 1.00 97.69 102 ILE A O 1
ATOM 825 N N . TRP A 1 103 ? -4.155 0.391 6.117 1.00 96.81 103 TRP A N 1
ATOM 826 C CA . TRP A 1 103 ? -3.486 0.944 7.290 1.00 96.81 103 TRP A CA 1
ATOM 827 C C . TRP A 1 103 ? -2.235 0.159 7.672 1.00 96.81 103 TRP A C 1
ATOM 829 O O . TRP A 1 103 ? -1.197 0.764 7.929 1.00 96.81 103 TRP A O 1
ATOM 839 N N . ALA A 1 104 ? -2.311 -1.172 7.688 1.00 96.88 104 ALA A N 1
ATOM 840 C CA . ALA A 1 104 ? -1.184 -2.024 8.048 1.00 96.88 104 ALA A CA 1
ATOM 841 C C . ALA A 1 104 ? -0.008 -1.850 7.081 1.00 96.88 104 ALA A C 1
ATOM 843 O O . ALA A 1 104 ? 1.119 -1.677 7.533 1.00 96.88 104 ALA A O 1
ATOM 844 N N . LEU A 1 105 ? -0.279 -1.799 5.774 1.00 96.69 105 LEU A N 1
ATOM 845 C CA . LEU A 1 105 ? 0.736 -1.550 4.751 1.00 96.69 105 LEU A CA 1
ATOM 846 C C . LEU A 1 105 ? 1.374 -0.169 4.906 1.00 96.69 105 LEU A C 1
ATOM 848 O O . LEU A 1 105 ? 2.589 -0.038 4.782 1.00 96.69 105 LEU A O 1
ATOM 852 N N . LEU A 1 106 ? 0.578 0.859 5.213 1.00 96.00 106 LEU A N 1
ATOM 853 C CA . LEU A 1 106 ? 1.118 2.200 5.409 1.00 96.00 106 LEU A CA 1
ATOM 854 C C . LEU A 1 106 ? 1.986 2.305 6.671 1.00 96.00 106 LEU A C 1
ATOM 856 O O . LE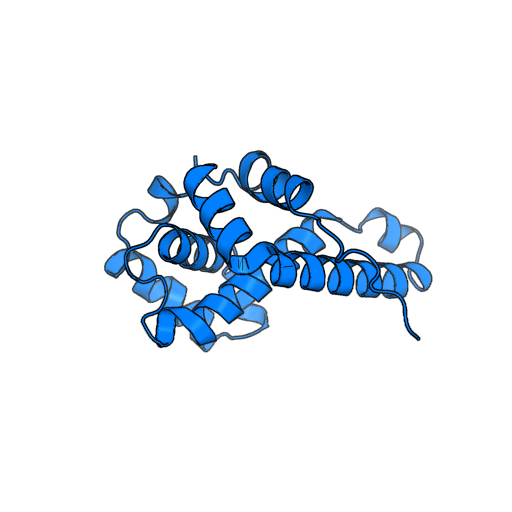U A 1 106 ? 2.999 2.996 6.660 1.00 96.00 106 LEU A O 1
ATOM 860 N N . VAL A 1 107 ? 1.604 1.622 7.752 1.00 95.12 107 VAL A N 1
ATOM 861 C CA . VAL A 1 107 ? 2.386 1.592 8.997 1.00 95.12 107 VAL A CA 1
ATOM 862 C C . VAL A 1 107 ? 3.670 0.783 8.817 1.00 95.12 107 VAL A C 1
ATOM 864 O O . VAL A 1 107 ? 4.735 1.240 9.221 1.00 95.12 107 VAL A O 1
ATOM 867 N N . ASN A 1 108 ? 3.582 -0.401 8.206 1.00 93.44 108 ASN A N 1
ATOM 868 C CA . ASN A 1 108 ? 4.718 -1.310 8.049 1.00 93.44 108 ASN A CA 1
ATOM 869 C C . ASN A 1 108 ? 5.799 -0.748 7.111 1.00 93.44 108 ASN A C 1
ATOM 871 O O . ASN A 1 108 ? 6.977 -1.018 7.308 1.00 93.44 108 ASN A O 1
ATOM 875 N N . HIS A 1 109 ? 5.397 0.070 6.134 1.00 91.69 109 HIS A N 1
ATOM 876 C CA . HIS A 1 109 ? 6.289 0.714 5.164 1.00 91.69 109 HIS A CA 1
ATOM 877 C C . HIS A 1 109 ? 6.284 2.243 5.300 1.00 91.69 109 HIS A C 1
ATOM 879 O O . HIS A 1 109 ? 6.300 2.988 4.311 1.00 91.69 109 HIS A O 1
ATOM 885 N N . ASN A 1 110 ? 6.202 2.735 6.538 1.00 91.62 110 ASN A N 1
ATOM 886 C CA . ASN A 1 110 ? 6.134 4.170 6.804 1.00 91.62 110 ASN A CA 1
ATOM 887 C C . ASN A 1 110 ? 7.395 4.916 6.328 1.00 91.62 110 ASN A C 1
ATOM 889 O O . ASN A 1 110 ? 7.332 6.099 6.000 1.00 91.62 110 ASN A O 1
ATOM 893 N N . ASP A 1 111 ? 8.528 4.222 6.237 1.00 90.69 111 ASP A N 1
ATOM 894 C CA . ASP A 1 111 ? 9.780 4.711 5.660 1.00 90.69 111 ASP A CA 1
ATOM 895 C C . ASP A 1 111 ? 9.621 5.113 4.181 1.00 90.69 111 ASP A C 1
ATOM 897 O O . ASP A 1 111 ? 10.060 6.196 3.783 1.00 90.69 111 ASP A O 1
ATOM 901 N N . LEU A 1 112 ? 8.923 4.301 3.380 1.00 89.12 112 LEU A N 1
ATOM 902 C CA . LEU A 1 112 ? 8.640 4.600 1.973 1.00 89.12 112 LEU A CA 1
ATOM 903 C C . LEU A 1 112 ? 7.665 5.775 1.833 1.00 89.12 112 LEU A C 1
ATOM 905 O O . LEU A 1 112 ? 7.828 6.637 0.962 1.00 89.12 112 LEU A O 1
ATOM 909 N N . ILE A 1 113 ? 6.675 5.865 2.726 1.00 92.12 113 ILE A N 1
ATOM 910 C CA . ILE A 1 113 ? 5.760 7.013 2.755 1.00 92.12 113 ILE A CA 1
ATOM 911 C C . ILE A 1 113 ? 6.510 8.274 3.153 1.00 92.12 113 ILE A C 1
ATOM 913 O O . ILE A 1 113 ? 6.307 9.309 2.532 1.00 92.12 113 ILE A O 1
ATOM 917 N N . GLN A 1 114 ? 7.403 8.215 4.140 1.00 91.75 114 GLN A N 1
ATOM 918 C CA . GLN A 1 114 ? 8.134 9.379 4.637 1.00 91.75 114 GLN A CA 1
ATOM 919 C C . GLN A 1 114 ? 8.947 10.079 3.537 1.00 91.75 114 GLN A C 1
ATOM 921 O O . GLN A 1 114 ? 9.116 11.302 3.578 1.00 91.75 114 GLN A O 1
ATOM 926 N N . GLN A 1 115 ? 9.415 9.328 2.538 1.00 87.75 115 GLN A N 1
ATOM 927 C CA . GLN A 1 115 ? 10.113 9.872 1.370 1.00 87.75 115 GLN A CA 1
ATOM 928 C C . GLN A 1 115 ? 9.181 10.642 0.420 1.00 87.75 115 GLN A C 1
ATOM 930 O O . GLN A 1 115 ? 9.621 11.589 -0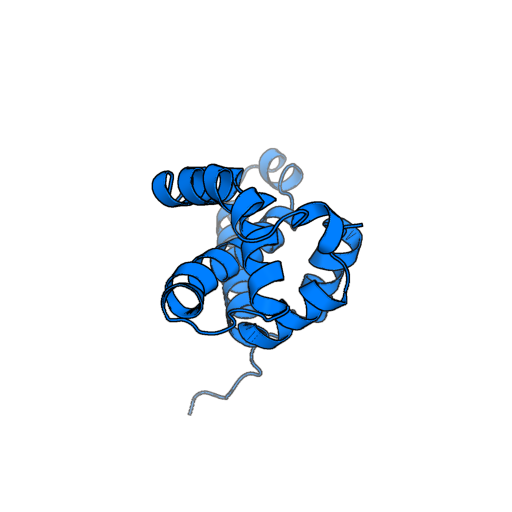.230 1.00 87.75 115 GLN A O 1
ATOM 935 N N . THR A 1 116 ? 7.899 10.273 0.364 1.00 86.00 116 THR A N 1
ATOM 936 C CA . THR A 1 116 ? 6.916 10.830 -0.581 1.00 86.00 116 THR A CA 1
ATOM 937 C C . THR A 1 116 ? 5.998 11.876 0.064 1.00 86.00 116 THR A C 1
ATOM 939 O O . THR A 1 116 ? 5.743 12.928 -0.515 1.00 86.00 116 THR A O 1
ATOM 942 N N . ASP A 1 117 ? 5.510 11.607 1.275 1.00 92.00 117 ASP A N 1
ATOM 943 C CA . ASP A 1 117 ? 4.534 12.408 2.011 1.00 92.00 117 ASP A CA 1
ATOM 944 C C . ASP A 1 117 ? 4.795 12.328 3.526 1.00 92.00 117 ASP A C 1
ATOM 946 O O . ASP A 1 117 ? 4.235 11.512 4.262 1.00 92.00 117 ASP A O 1
ATOM 950 N N . LYS A 1 118 ? 5.654 13.228 4.017 1.00 93.25 118 LYS A N 1
ATOM 951 C CA . LYS A 1 118 ? 6.004 13.321 5.446 1.00 93.25 118 LYS A CA 1
ATOM 952 C C . LYS A 1 118 ? 4.797 13.597 6.345 1.00 93.25 118 LYS A C 1
ATOM 954 O O . LYS A 1 118 ? 4.803 13.201 7.510 1.00 93.25 118 LYS A O 1
ATOM 959 N N . GLY A 1 119 ? 3.797 14.316 5.831 1.00 93.81 119 GLY A N 1
ATOM 960 C CA . GLY A 1 119 ? 2.598 14.663 6.587 1.00 93.81 119 GLY A CA 1
ATOM 961 C C . GLY A 1 119 ? 1.756 13.425 6.852 1.00 93.81 119 GLY A C 1
ATOM 962 O O . GLY A 1 119 ? 1.381 13.170 7.998 1.00 93.81 119 GLY A O 1
ATOM 963 N N . LEU A 1 120 ? 1.529 12.625 5.809 1.00 92.25 120 LEU A N 1
ATOM 964 C CA . LEU A 1 120 ? 0.830 11.358 5.947 1.00 92.25 120 LEU A CA 1
ATOM 965 C C . LEU A 1 120 ? 1.613 10.366 6.806 1.00 92.25 120 LEU A C 1
ATOM 967 O O . LEU A 1 120 ? 1.013 9.760 7.686 1.00 92.25 120 LEU A O 1
ATOM 971 N N . ALA A 1 121 ? 2.926 10.236 6.605 1.00 93.50 121 ALA A N 1
ATOM 972 C CA . ALA A 1 121 ? 3.754 9.314 7.384 1.00 93.50 121 ALA A CA 1
ATOM 973 C C . ALA A 1 121 ? 3.631 9.570 8.897 1.00 93.50 121 ALA A C 1
ATOM 975 O O . ALA A 1 121 ? 3.335 8.672 9.687 1.00 93.50 121 ALA A O 1
ATOM 976 N N . LYS A 1 122 ? 3.753 10.844 9.294 1.00 94.88 122 LYS A N 1
ATOM 977 C CA . LYS A 1 122 ? 3.568 11.268 10.686 1.00 94.88 122 LYS A CA 1
ATOM 978 C C . LYS A 1 122 ? 2.141 11.022 11.174 1.00 94.88 122 LYS A C 1
ATOM 980 O O . LYS A 1 122 ? 1.940 10.588 12.304 1.00 94.88 122 LYS A O 1
ATOM 985 N N . PHE A 1 123 ? 1.140 11.313 10.345 1.00 93.31 123 PHE A N 1
ATOM 986 C CA . PHE A 1 123 ? -0.254 11.064 10.699 1.00 93.31 123 PHE A CA 1
ATOM 987 C C . PHE A 1 123 ? -0.509 9.573 10.953 1.00 93.31 123 PHE A C 1
ATOM 989 O O . PHE A 1 123 ? -1.100 9.227 11.974 1.00 93.31 123 P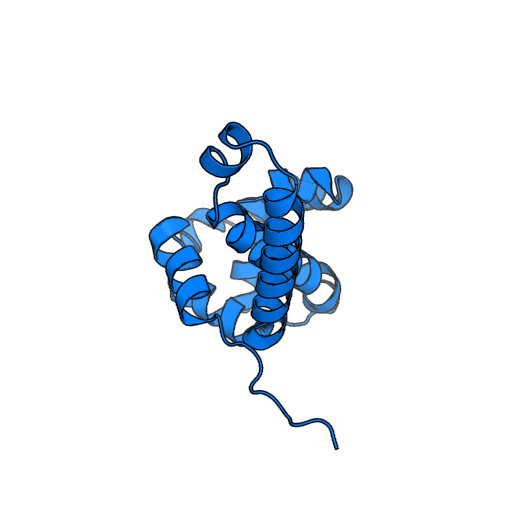HE A O 1
ATOM 996 N N . VAL A 1 124 ? -0.035 8.698 10.067 1.00 92.44 124 VAL A N 1
ATOM 997 C CA . VAL A 1 124 ? -0.203 7.247 10.179 1.00 92.44 124 VAL A CA 1
ATOM 998 C C . VAL A 1 124 ? 0.464 6.725 11.450 1.00 92.44 124 VAL A C 1
ATOM 1000 O O . VAL A 1 124 ? -0.189 6.064 12.260 1.00 92.44 124 VAL A O 1
ATOM 1003 N N . GLU A 1 125 ? 1.718 7.109 11.684 1.00 90.69 125 GLU A N 1
ATOM 1004 C CA . GLU A 1 125 ? 2.473 6.752 12.888 1.00 90.69 125 GLU A CA 1
ATOM 1005 C C . GLU A 1 125 ? 1.732 7.144 14.175 1.00 90.69 125 GLU A C 1
ATOM 1007 O O . GLU A 1 125 ? 1.615 6.342 15.098 1.00 90.69 125 GLU A O 1
ATOM 1012 N N . GLN A 1 126 ? 1.158 8.347 14.219 1.00 91.88 126 GLN A N 1
ATOM 1013 C CA . GLN A 1 126 ? 0.506 8.873 15.420 1.00 91.88 126 GLN A CA 1
ATOM 1014 C C . GLN A 1 126 ? -0.905 8.328 15.662 1.00 91.88 126 GLN A C 1
ATOM 1016 O O . GLN A 1 126 ? -1.347 8.282 16.808 1.00 91.88 126 GLN A O 1
ATOM 1021 N N . ASN A 1 127 ? -1.635 7.958 14.607 1.00 89.94 127 ASN A N 1
ATOM 1022 C CA . ASN A 1 127 ? -3.075 7.708 14.711 1.00 89.94 127 ASN A CA 1
ATOM 1023 C C . ASN A 1 127 ? -3.462 6.233 14.581 1.00 89.94 127 ASN A C 1
ATOM 1025 O O . ASN A 1 127 ? -4.534 5.862 15.064 1.00 89.94 127 ASN A O 1
ATOM 1029 N N . HIS A 1 128 ? -2.625 5.386 13.973 1.00 87.44 128 HIS A N 1
ATOM 1030 C CA . HIS A 1 128 ? -3.001 3.995 13.699 1.00 87.44 128 HIS A CA 1
ATOM 1031 C C . HIS A 1 128 ? -3.386 3.222 14.971 1.00 87.44 128 HIS A C 1
ATOM 1033 O O . HIS A 1 128 ? -4.374 2.499 14.963 1.00 87.44 128 HIS A O 1
ATOM 1039 N N . SER A 1 129 ? -2.677 3.424 16.086 1.00 83.00 129 SER A N 1
ATOM 1040 C CA . SER A 1 129 ? -2.925 2.718 17.352 1.00 83.00 129 SER A CA 1
ATOM 1041 C C . SER A 1 129 ? -4.248 3.098 18.025 1.00 83.00 129 SER A C 1
ATOM 1043 O O . SER A 1 129 ? -4.802 2.302 18.781 1.00 83.00 129 SER A O 1
ATOM 1045 N N . THR A 1 130 ? -4.763 4.298 17.741 1.00 87.62 130 THR A N 1
ATOM 1046 C CA . THR A 1 130 ? -6.053 4.776 18.261 1.00 87.62 130 THR A CA 1
ATOM 1047 C C . THR A 1 130 ? -7.199 4.369 17.341 1.00 87.62 130 THR A C 1
ATOM 1049 O O . THR A 1 130 ? -8.261 3.987 17.823 1.00 87.62 130 THR A O 1
ATOM 1052 N N . GLN A 1 131 ? -6.988 4.435 16.023 1.00 85.75 131 GLN A N 1
ATOM 1053 C CA . GLN A 1 131 ? -8.014 4.080 15.040 1.00 85.75 131 GLN A CA 1
ATOM 1054 C C . GLN A 1 131 ? -8.207 2.567 14.924 1.00 85.75 131 GLN A C 1
ATOM 1056 O O . GLN A 1 131 ? -9.338 2.093 14.907 1.00 85.75 131 GLN A O 1
ATOM 1061 N N . LEU A 1 132 ? -7.107 1.812 14.884 1.00 89.50 132 LEU A N 1
ATOM 1062 C CA . LEU A 1 132 ? -7.085 0.356 14.763 1.00 89.50 132 LEU A CA 1
ATOM 1063 C C . LEU A 1 132 ? -6.130 -0.227 15.820 1.00 89.50 132 LEU A C 1
ATOM 1065 O O . LEU A 1 132 ? -4.975 -0.553 15.528 1.00 89.50 132 LEU A O 1
ATOM 1069 N N . PRO A 1 133 ? -6.582 -0.358 17.080 1.00 89.75 133 PRO A N 1
ATOM 1070 C CA . PRO A 1 133 ? -5.783 -0.982 18.124 1.00 89.75 133 PRO A CA 1
ATOM 1071 C C . PRO A 1 133 ? -5.351 -2.392 17.708 1.00 89.75 133 PRO A C 1
ATOM 1073 O O . PRO A 1 133 ? -6.159 -3.165 17.194 1.00 89.75 133 PRO A O 1
ATOM 1076 N N . LYS A 1 134 ? -4.082 -2.738 17.958 1.00 91.75 134 LYS A N 1
ATOM 1077 C CA . LYS A 1 134 ? -3.483 -4.033 17.575 1.00 91.75 134 LYS A CA 1
ATOM 1078 C C . LYS A 1 134 ? -3.466 -4.300 16.065 1.00 91.75 134 LYS A C 1
ATOM 1080 O O . LYS A 1 134 ? -3.468 -5.458 15.650 1.00 91.75 134 LYS A O 1
ATOM 1085 N N . LEU A 1 135 ? -3.433 -3.248 15.244 1.00 94.12 135 LEU A N 1
ATOM 1086 C CA . LEU A 1 135 ? -3.378 -3.336 13.782 1.00 94.12 135 LEU A CA 1
ATOM 1087 C C . LEU A 1 135 ? -2.351 -4.361 13.284 1.00 94.12 135 LEU A C 1
ATOM 1089 O O . LEU A 1 135 ? -2.725 -5.318 12.612 1.00 94.12 135 LEU A O 1
ATOM 1093 N N . LEU A 1 136 ? -1.074 -4.185 13.641 1.00 93.75 136 LEU A N 1
ATOM 1094 C CA . LEU A 1 136 ? -0.000 -5.043 13.136 1.00 93.75 136 LEU A CA 1
ATOM 1095 C C . LEU A 1 136 ? -0.122 -6.481 13.657 1.00 93.75 136 LEU A C 1
ATOM 1097 O O . LEU A 1 136 ? -0.021 -7.407 12.866 1.00 93.75 136 LEU A O 1
ATOM 1101 N N . GLU A 1 137 ? -0.442 -6.677 14.941 1.00 93.81 137 GLU A N 1
ATOM 1102 C CA . GLU A 1 137 ? -0.681 -8.014 15.521 1.00 93.81 137 GLU A CA 1
ATOM 1103 C C . GLU A 1 137 ? -1.843 -8.752 14.844 1.00 93.81 137 GLU A C 1
ATOM 1105 O O . GLU A 1 137 ? -1.866 -9.979 14.769 1.00 93.81 137 GLU A O 1
ATOM 1110 N N . THR A 1 138 ? -2.850 -8.003 14.396 1.00 95.44 138 THR A N 1
ATOM 1111 C CA . THR A 1 138 ? -4.044 -8.558 13.760 1.00 95.44 138 THR A CA 1
ATOM 1112 C C . THR A 1 138 ? -3.778 -8.906 12.302 1.00 95.44 138 THR A C 1
ATOM 1114 O O . THR A 1 138 ? -4.251 -9.941 11.830 1.00 95.44 138 THR A O 1
ATOM 1117 N N . VAL A 1 139 ? -3.046 -8.047 11.590 1.00 96.19 139 VAL A N 1
ATOM 1118 C CA . VAL A 1 139 ? -2.845 -8.154 10.142 1.00 96.19 139 VAL A CA 1
ATOM 1119 C C . VAL A 1 139 ? -1.637 -9.010 9.773 1.00 96.19 139 VAL A C 1
ATOM 1121 O O . VAL A 1 139 ? -1.692 -9.695 8.754 1.00 96.19 139 VAL A O 1
ATOM 1124 N N . TYR A 1 140 ? -0.600 -9.037 10.604 1.00 94.88 140 TYR A N 1
ATOM 1125 C CA . TYR A 1 140 ? 0.617 -9.817 10.390 1.00 94.88 140 TYR A CA 1
ATOM 1126 C C . TYR A 1 140 ? 0.702 -11.021 11.351 1.00 94.88 140 TYR A C 1
ATOM 1128 O O . TYR A 1 140 ? -0.066 -11.128 12.319 1.00 94.88 140 TYR A O 1
ATOM 1136 N N . SER A 1 141 ? 1.571 -11.982 11.033 1.00 85.31 141 SER A N 1
ATOM 1137 C CA . SER A 1 141 ? 1.847 -13.202 11.812 1.00 85.31 141 SER A CA 1
ATOM 1138 C C . SER A 1 141 ? 3.331 -13.508 11.871 1.00 85.31 141 SER A C 1
ATOM 1140 O O . SER A 1 141 ? 3.959 -13.412 10.795 1.00 85.31 141 SER A O 1
#

pLDDT: mean 89.19, std 11.21, range [36.47, 98.0]

Sequence (141 aa):
MFGFGKKPDHFADLMEHLVERAGMRSRYASAFLLAYKDDVSKRFEEGTKRAEQTLAGASRLQQMMFNPSEIYDFAIVAQAYTGYLQDLRRGRHVGTDVEWAIWALLVNHNDLIQQTDKGLAKFVEQNHSTQLPKLLETVYS

Secondary structure (DSSP, 8-state):
----PPPP--HHHHHHIIIIIS-B-HHHHHHHHHHHHHHHHHHHHHHHHHHHHHHHTS-HHHHHH--THHHHHHHHHHHHHHHHHHTGGGTSSTTSHHHHHHHHHHHHTHHHHHHH-HHHHHHHHHHHHHHSTTHHHHHB-

Radius of gyration: 16.0 Å; chains: 1; bounding box: 44×30×52 Å